Protein AF-A0A3L7AAB1-F1 (afdb_monomer)

Radius of gyration: 28.39 Å; Cα contacts (8 Å, |Δi|>4): 96; chains: 1; bounding box: 61×34×83 Å

Mean predicted aligned error: 14.28 Å

Sequence (166 aa):
MWPQAEPVAAHLRSTLISDGDAQTRPQLSQLNSRLGQSFPGERLFVERITEFAAPIAGLAGVVIGFAMVRMRRLELASARHSGVTPATQTLILLGEALVPALVSVLVTAATVMLVTGLPGTLDPAALRGLSARVCLTLVPALLLGVITGALTTREKHLFRYFKART

pLDDT: mean 76.44, std 16.18, range [44.94, 96.69]

Foldseek 3Di:
DPDDDPVVVVVVVVPDPPDDDPPDDDDPDDPDPPVPPDDPVVVVVVPDPLVCLLVVLLVVLLVQLLVVLVVCLVVVLVVVVVVDDLVNVLVVSLVVLVVVLVVVLVVLVVVLVVVLPDPPPPDSPVSVVSSVSSSVNNSVSNSNSNVVNSVVSDNVCVVVVVVVVD

Structure (mmCIF, N/CA/C/O backbone):
data_AF-A0A3L7AAB1-F1
#
_entry.id   AF-A0A3L7AAB1-F1
#
loop_
_atom_site.group_PDB
_atom_site.id
_atom_site.type_symbol
_atom_site.label_atom_id
_atom_site.label_alt_id
_atom_site.label_comp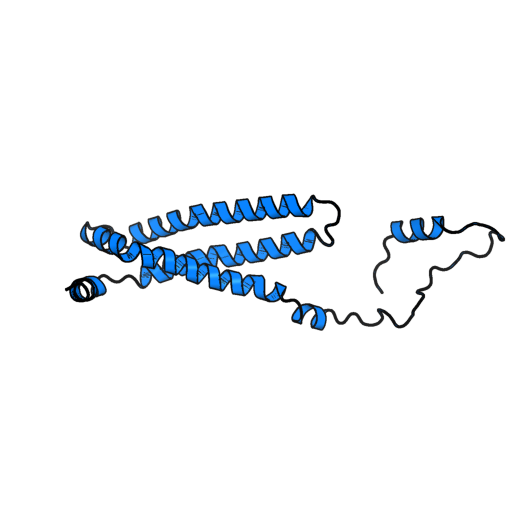_id
_atom_site.label_asym_id
_atom_site.label_entity_id
_atom_site.label_seq_id
_atom_site.pdbx_PDB_ins_code
_atom_site.Cartn_x
_atom_site.Cartn_y
_atom_site.Cartn_z
_atom_site.occupancy
_atom_site.B_iso_or_equiv
_atom_site.auth_seq_id
_atom_site.auth_comp_id
_atom_site.auth_asym_id
_atom_site.auth_atom_id
_atom_site.pdbx_PDB_model_num
ATOM 1 N N . MET A 1 1 ? 9.379 3.833 -36.525 1.00 46.25 1 MET A N 1
ATOM 2 C CA . MET A 1 1 ? 10.850 3.987 -36.580 1.00 46.25 1 MET A CA 1
ATOM 3 C C . MET A 1 1 ? 11.372 3.972 -35.151 1.00 46.25 1 MET A C 1
ATOM 5 O O . MET A 1 1 ? 10.966 4.824 -34.375 1.00 46.25 1 MET A O 1
ATOM 9 N N . TRP A 1 2 ? 12.167 2.970 -34.769 1.00 46.28 2 TRP A N 1
ATOM 10 C CA . TRP A 1 2 ? 12.797 2.934 -33.442 1.00 46.28 2 TRP A CA 1
ATOM 11 C C . TRP A 1 2 ? 13.954 3.946 -33.410 1.00 46.28 2 TRP A C 1
ATOM 13 O O . TRP A 1 2 ? 14.735 3.955 -34.367 1.00 46.28 2 TRP A O 1
ATOM 23 N N . PRO A 1 3 ? 14.082 4.805 -32.382 1.00 48.97 3 PRO A N 1
ATOM 24 C CA . PRO A 1 3 ? 15.152 5.794 -32.329 1.00 48.97 3 PRO A CA 1
ATOM 25 C C . PRO A 1 3 ? 16.504 5.084 -32.221 1.00 48.97 3 PRO A C 1
ATOM 27 O O . PRO A 1 3 ? 16.754 4.316 -31.293 1.00 48.97 3 PRO A O 1
ATOM 30 N N . GLN A 1 4 ? 17.370 5.310 -33.204 1.00 56.81 4 GLN A N 1
ATOM 31 C CA . GLN A 1 4 ? 18.748 4.838 -33.165 1.00 56.81 4 GLN A CA 1
ATOM 32 C C . GLN A 1 4 ? 19.545 5.828 -32.321 1.00 56.81 4 GLN A C 1
ATOM 34 O O . GLN A 1 4 ? 19.626 7.004 -32.665 1.00 56.81 4 GLN A O 1
ATOM 39 N N . ALA A 1 5 ? 20.112 5.370 -31.207 1.00 57.09 5 ALA A N 1
ATOM 40 C CA . ALA A 1 5 ? 21.035 6.194 -30.445 1.00 57.09 5 ALA A CA 1
ATOM 41 C C . ALA A 1 5 ? 22.321 6.391 -31.271 1.00 57.09 5 ALA A C 1
ATOM 43 O O . ALA A 1 5 ? 22.932 5.409 -31.696 1.00 57.09 5 ALA A O 1
ATOM 44 N N . GLU A 1 6 ? 22.743 7.647 -31.460 1.00 56.59 6 GLU A N 1
ATOM 45 C CA . GLU A 1 6 ? 24.011 8.065 -32.089 1.00 56.59 6 GLU A CA 1
ATOM 46 C C . GLU A 1 6 ? 25.214 7.126 -31.812 1.00 56.59 6 GLU A C 1
ATOM 48 O O . GLU A 1 6 ? 25.911 6.755 -32.764 1.00 56.59 6 GLU A O 1
ATOM 53 N N . PRO A 1 7 ? 25.460 6.673 -30.559 1.00 58.81 7 PRO A N 1
ATOM 54 C CA . PRO A 1 7 ? 26.601 5.804 -30.252 1.00 58.81 7 PRO A CA 1
ATOM 55 C C . PRO A 1 7 ? 26.534 4.414 -30.901 1.00 58.81 7 PRO A C 1
ATOM 57 O O . PRO A 1 7 ? 27.570 3.852 -31.254 1.00 58.81 7 PRO A O 1
ATOM 60 N N . VAL A 1 8 ? 25.339 3.860 -31.131 1.00 64.06 8 VAL A N 1
ATOM 61 C CA . VAL A 1 8 ? 25.182 2.534 -31.758 1.00 64.06 8 VAL A CA 1
ATOM 62 C C . VAL A 1 8 ? 25.594 2.588 -33.229 1.00 64.06 8 VAL A C 1
ATOM 64 O O . VAL A 1 8 ? 26.303 1.708 -33.715 1.00 64.06 8 VAL A O 1
ATOM 67 N N . ALA A 1 9 ? 25.230 3.665 -33.929 1.00 63.34 9 ALA A N 1
ATOM 68 C CA . ALA A 1 9 ? 25.633 3.880 -35.315 1.00 63.34 9 ALA A CA 1
ATOM 69 C C . ALA A 1 9 ? 27.152 4.084 -35.455 1.00 63.34 9 ALA A C 1
ATOM 71 O O . ALA A 1 9 ? 27.736 3.670 -36.455 1.00 63.34 9 ALA A O 1
ATOM 72 N N . ALA A 1 10 ? 27.803 4.697 -34.461 1.00 65.62 10 ALA A N 1
ATOM 73 C CA . ALA A 1 10 ? 29.255 4.856 -34.440 1.00 65.62 10 ALA A CA 1
ATOM 74 C C . ALA A 1 10 ? 29.982 3.508 -34.276 1.00 65.62 10 ALA A C 1
ATOM 76 O O . ALA A 1 10 ? 30.928 3.233 -35.014 1.00 65.62 10 ALA A O 1
ATOM 77 N N . HIS A 1 11 ? 29.504 2.632 -33.386 1.00 66.75 11 HIS A N 1
ATOM 78 C CA . HIS A 1 11 ? 30.084 1.297 -33.205 1.00 66.75 11 HIS A CA 1
ATOM 79 C C . HIS A 1 11 ? 29.898 0.399 -34.433 1.00 66.75 11 HIS A C 1
ATOM 81 O O . HIS A 1 11 ? 30.839 -0.278 -34.8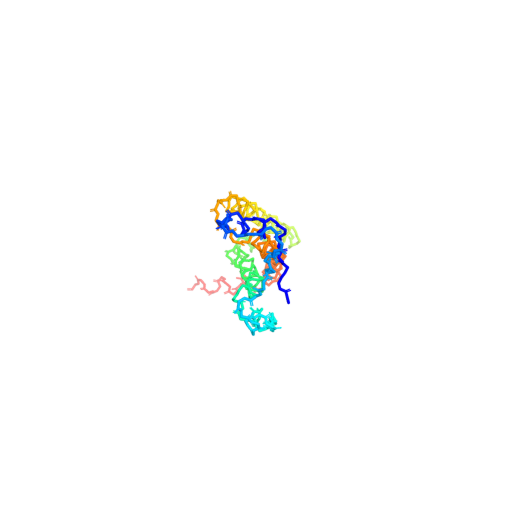42 1.00 66.75 11 HIS A O 1
ATOM 87 N N . LEU A 1 12 ? 28.738 0.461 -35.091 1.00 66.56 12 LEU A N 1
ATOM 88 C CA . LEU A 1 12 ? 28.489 -0.284 -36.331 1.00 66.56 12 LEU A CA 1
ATOM 89 C C . LEU A 1 12 ? 29.369 0.173 -37.506 1.00 66.56 12 LEU A C 1
ATOM 91 O O . LEU A 1 12 ? 29.654 -0.618 -38.400 1.00 66.56 12 LEU A O 1
ATOM 95 N N . ARG A 1 13 ? 29.835 1.428 -37.517 1.00 65.50 13 ARG A N 1
ATOM 96 C CA . ARG A 1 13 ? 30.800 1.895 -38.529 1.00 65.50 13 ARG A CA 1
ATOM 97 C C . ARG A 1 13 ? 32.221 1.416 -38.250 1.00 65.50 13 ARG A C 1
ATOM 99 O O . ARG A 1 13 ? 32.998 1.294 -39.186 1.00 65.50 13 ARG A O 1
ATOM 106 N N . SER A 1 14 ? 32.560 1.125 -36.995 1.00 68.06 14 SER A N 1
ATOM 107 C CA . SER A 1 14 ? 33.918 0.704 -36.620 1.00 68.06 14 SER A CA 1
ATOM 108 C C . SER A 1 14 ? 34.277 -0.713 -37.083 1.00 68.06 14 SER A C 1
ATOM 110 O O . SER A 1 14 ? 35.453 -1.045 -37.170 1.00 68.06 14 SER A O 1
ATOM 112 N N . THR A 1 15 ? 33.282 -1.534 -37.433 1.00 67.19 15 THR A N 1
ATOM 113 C CA . THR A 1 15 ? 33.489 -2.871 -38.012 1.00 67.19 15 THR A CA 1
ATOM 114 C C . THR A 1 15 ? 33.696 -2.850 -39.529 1.00 67.19 15 THR A C 1
ATOM 116 O O . THR A 1 15 ? 33.893 -3.906 -40.126 1.00 67.19 15 THR A O 1
ATOM 119 N N . LEU A 1 16 ? 33.624 -1.681 -40.178 1.00 67.19 16 LEU A N 1
ATOM 120 C CA . LEU A 1 16 ? 33.910 -1.552 -41.605 1.00 67.19 16 LEU A CA 1
ATOM 121 C C . LEU A 1 16 ? 35.425 -1.604 -41.819 1.00 67.19 16 LEU A C 1
ATOM 123 O O . LEU A 1 16 ? 36.151 -0.678 -41.462 1.00 67.19 16 LEU A O 1
ATOM 127 N N . ILE A 1 17 ? 35.897 -2.685 -42.434 1.00 56.66 17 ILE A N 1
ATOM 128 C CA . ILE A 1 17 ? 37.231 -2.740 -43.028 1.00 56.66 17 ILE A CA 1
ATOM 129 C C . ILE A 1 17 ? 37.174 -1.843 -44.269 1.00 56.66 17 ILE A C 1
ATOM 131 O O . ILE A 1 17 ? 36.469 -2.147 -45.229 1.00 56.66 17 ILE A O 1
ATOM 135 N N . SER A 1 18 ? 37.839 -0.691 -44.206 1.00 54.66 18 SER A N 1
ATOM 136 C CA . SER A 1 18 ? 37.888 0.276 -45.303 1.00 54.66 18 SER A CA 1
ATOM 137 C C . SER A 1 18 ? 38.828 -0.228 -46.394 1.00 54.66 18 SER A C 1
ATOM 139 O O . SER A 1 18 ? 40.006 0.116 -46.389 1.00 54.66 18 SER A O 1
ATOM 141 N N . ASP A 1 19 ? 38.305 -1.014 -47.329 1.00 51.44 19 ASP A N 1
ATOM 142 C CA . ASP A 1 19 ? 38.984 -1.327 -48.586 1.00 51.44 19 ASP A CA 1
ATOM 143 C C . ASP A 1 19 ? 38.083 -0.867 -49.745 1.00 51.44 19 ASP A C 1
ATOM 145 O O . ASP A 1 19 ? 37.183 -1.584 -50.181 1.00 51.44 19 ASP A O 1
ATOM 149 N N . GLY A 1 20 ? 38.231 0.400 -50.153 1.00 52.16 20 GLY A N 1
ATOM 150 C CA . GLY A 1 20 ? 37.490 0.983 -51.278 1.00 52.16 20 GLY A CA 1
ATOM 151 C C . GLY A 1 20 ? 37.043 2.438 -51.085 1.00 52.16 20 GLY A C 1
ATOM 152 O O . GLY A 1 20 ? 36.271 2.744 -50.185 1.00 52.16 20 GLY A O 1
ATOM 153 N N . ASP A 1 21 ? 37.557 3.295 -51.970 1.00 47.09 21 ASP A N 1
ATOM 154 C CA . ASP A 1 21 ? 37.241 4.695 -52.306 1.00 47.09 21 ASP A CA 1
ATOM 155 C C . ASP A 1 21 ? 36.300 5.515 -51.383 1.00 47.09 21 ASP A C 1
ATOM 157 O O . ASP A 1 21 ? 35.112 5.229 -51.209 1.00 47.09 21 ASP A O 1
ATOM 161 N N . ALA A 1 22 ? 36.819 6.639 -50.873 1.00 52.53 22 ALA A N 1
ATOM 162 C CA . ALA A 1 22 ? 36.210 7.513 -49.859 1.00 52.53 22 ALA A CA 1
ATOM 163 C C . ALA A 1 22 ? 34.910 8.241 -50.286 1.00 52.53 22 ALA A C 1
ATOM 165 O O . ALA A 1 22 ? 34.360 9.033 -49.515 1.00 52.53 22 ALA A O 1
ATOM 166 N N . GLN A 1 23 ? 34.395 7.979 -51.489 1.00 48.69 23 GLN A N 1
ATOM 167 C CA . GLN A 1 23 ? 33.260 8.698 -52.070 1.00 48.69 23 GLN A CA 1
ATOM 168 C C . GLN A 1 23 ? 31.887 8.053 -51.804 1.00 48.69 23 GLN A C 1
ATOM 170 O O . GLN A 1 23 ? 30.863 8.714 -51.986 1.00 48.69 23 GLN A O 1
ATOM 175 N N . THR A 1 24 ? 31.818 6.801 -51.338 1.00 47.59 24 THR A N 1
ATOM 176 C CA . THR A 1 24 ? 30.530 6.122 -51.095 1.00 47.59 24 THR A CA 1
ATOM 177 C C . THR A 1 24 ? 30.249 6.034 -49.601 1.00 47.59 24 THR A C 1
ATOM 179 O O . THR A 1 24 ? 30.615 5.069 -48.942 1.00 47.59 24 THR A O 1
ATOM 182 N N . ARG A 1 25 ? 29.584 7.051 -49.038 1.00 50.88 25 ARG A N 1
ATOM 183 C CA . ARG A 1 25 ? 29.106 7.022 -47.644 1.00 50.88 25 ARG A CA 1
ATOM 184 C C . ARG A 1 25 ? 28.069 5.891 -47.499 1.00 50.88 25 ARG A C 1
ATOM 186 O O . ARG A 1 25 ? 26.983 6.022 -48.069 1.00 50.88 25 ARG A O 1
ATOM 193 N N . PRO A 1 26 ? 28.342 4.802 -46.754 1.00 52.75 26 PRO A N 1
ATOM 194 C CA . PRO A 1 26 ? 27.385 3.713 -46.611 1.00 52.75 26 PRO A CA 1
ATOM 195 C C . PRO A 1 26 ? 26.174 4.209 -45.816 1.00 52.75 26 PRO A C 1
ATOM 197 O O . PRO A 1 26 ? 26.288 4.634 -44.662 1.00 52.75 26 PRO A O 1
ATOM 200 N N . GLN A 1 27 ? 25.003 4.202 -46.453 1.00 52.00 27 GLN A N 1
ATOM 201 C CA . GLN A 1 27 ? 23.753 4.529 -45.782 1.00 52.00 27 GLN A CA 1
ATOM 202 C C . GLN A 1 27 ? 23.364 3.360 -44.877 1.00 52.00 27 GLN A C 1
ATOM 204 O O . GLN A 1 27 ? 23.246 2.221 -45.329 1.00 52.00 27 GLN A O 1
ATOM 209 N N . LEU A 1 28 ? 23.164 3.645 -43.589 1.00 55.25 28 LEU A N 1
ATOM 210 C CA . LEU A 1 28 ? 22.623 2.682 -42.635 1.00 55.25 28 LEU A CA 1
ATOM 211 C C . LEU A 1 28 ? 21.141 2.464 -42.987 1.00 55.25 28 LEU A C 1
ATOM 213 O O . LEU A 1 28 ? 20.269 3.203 -42.537 1.00 55.25 28 LEU A O 1
ATOM 217 N N . SER A 1 29 ? 20.869 1.500 -43.864 1.00 58.81 29 SER A N 1
ATOM 218 C CA . SER A 1 29 ? 19.512 1.136 -44.267 1.00 58.81 29 SER A CA 1
ATOM 219 C C . SER A 1 29 ? 19.028 -0.060 -43.454 1.00 58.81 29 SER A C 1
ATOM 221 O O . SER A 1 29 ? 19.791 -0.978 -43.150 1.00 58.81 29 SER A O 1
ATOM 223 N N . GLN A 1 30 ? 17.752 -0.048 -43.072 1.00 58.75 30 GLN A N 1
ATOM 224 C CA . GLN A 1 30 ? 17.143 -1.147 -42.335 1.00 58.75 30 GLN A CA 1
ATOM 225 C C . GLN A 1 30 ? 17.132 -2.403 -43.218 1.00 58.75 30 GLN A C 1
ATOM 227 O O . GLN A 1 30 ? 16.527 -2.403 -44.287 1.00 58.75 30 GLN A O 1
ATOM 232 N N . LEU A 1 31 ? 17.760 -3.490 -42.753 1.00 61.78 31 LEU A N 1
ATOM 233 C CA . LEU A 1 31 ? 17.879 -4.744 -43.515 1.00 61.78 31 LEU A CA 1
ATOM 234 C C . LEU A 1 31 ? 16.517 -5.367 -43.871 1.00 61.78 31 LEU A C 1
ATOM 236 O O . LEU A 1 31 ? 16.405 -6.152 -44.807 1.00 61.78 31 LEU A O 1
ATOM 240 N N . ASN A 1 32 ? 15.475 -5.018 -43.115 1.00 57.44 32 ASN A N 1
ATOM 241 C CA . ASN A 1 32 ? 14.112 -5.453 -43.359 1.00 57.44 32 ASN A CA 1
ATOM 242 C C . ASN A 1 32 ? 13.154 -4.274 -43.176 1.00 57.44 32 ASN A C 1
ATOM 244 O O . ASN A 1 32 ? 12.873 -3.859 -42.054 1.00 57.44 32 ASN A O 1
ATOM 248 N N . SER A 1 33 ? 12.641 -3.750 -44.287 1.00 60.22 33 SER A N 1
ATOM 249 C CA . SER A 1 33 ? 11.729 -2.606 -44.302 1.00 60.22 33 SER A CA 1
ATOM 250 C C . SER A 1 33 ? 10.354 -2.909 -43.705 1.00 60.22 33 SER A C 1
ATOM 252 O O . SER A 1 33 ? 9.629 -1.966 -43.408 1.00 60.22 33 SER A O 1
ATOM 254 N N . ARG A 1 34 ? 9.978 -4.186 -43.513 1.00 58.41 34 ARG A N 1
ATOM 255 C CA . ARG A 1 34 ? 8.684 -4.605 -42.936 1.00 58.41 34 ARG A CA 1
ATOM 256 C C . ARG A 1 34 ? 8.748 -4.858 -41.428 1.00 58.41 34 ARG A C 1
ATOM 258 O O . ARG A 1 34 ? 7.757 -4.644 -40.730 1.00 58.41 34 ARG A O 1
ATOM 265 N N . LEU A 1 35 ? 9.892 -5.303 -40.909 1.00 52.62 35 LEU A N 1
ATOM 266 C CA . LEU A 1 35 ? 10.044 -5.652 -39.496 1.00 52.62 35 LEU A CA 1
ATOM 267 C C . LEU A 1 35 ? 10.126 -4.372 -38.642 1.00 52.62 35 LEU A C 1
ATOM 269 O O . LEU A 1 35 ? 11.123 -3.662 -38.679 1.00 52.62 35 LEU A O 1
ATOM 273 N N . GLY A 1 36 ? 9.067 -4.054 -37.889 1.00 56.59 36 GLY A N 1
ATOM 274 C CA . GLY A 1 36 ? 8.987 -2.840 -37.059 1.00 56.59 36 GLY A CA 1
ATOM 275 C C . GLY A 1 36 ? 8.219 -1.657 -37.672 1.00 56.59 36 GLY A C 1
ATOM 276 O O . GLY A 1 36 ? 8.276 -0.559 -37.115 1.00 56.59 36 GLY A O 1
ATOM 277 N N . GLN A 1 37 ? 7.486 -1.857 -38.782 1.00 60.62 37 GLN A N 1
ATOM 278 C CA . GLN A 1 37 ? 6.579 -0.831 -39.333 1.00 60.62 37 GLN A CA 1
ATOM 279 C C . GLN A 1 37 ? 5.396 -0.528 -38.405 1.00 60.62 37 GLN A C 1
ATOM 281 O O . GLN A 1 37 ? 5.008 0.627 -38.258 1.00 60.62 37 GLN A O 1
ATOM 286 N N . SER A 1 38 ? 4.860 -1.550 -37.738 1.00 59.28 38 SER A N 1
ATOM 287 C CA . SER A 1 38 ? 3.810 -1.418 -36.732 1.00 59.28 38 SER A CA 1
ATOM 288 C C . SER A 1 38 ? 4.309 -1.981 -35.406 1.00 59.28 38 SER A C 1
ATOM 290 O O . SER A 1 38 ? 4.616 -3.170 -35.321 1.00 59.28 38 SER A O 1
ATOM 292 N N . PHE A 1 39 ? 4.383 -1.143 -34.374 1.00 61.31 39 PHE A N 1
ATOM 293 C CA . PHE A 1 39 ? 4.547 -1.592 -32.994 1.00 61.31 39 PHE A CA 1
ATOM 294 C C . PHE A 1 39 ? 3.152 -1.648 -32.357 1.00 61.31 39 PHE A C 1
ATOM 296 O O . PHE A 1 39 ? 2.606 -0.592 -32.030 1.00 61.31 39 PHE A O 1
ATOM 303 N N . PRO A 1 40 ? 2.533 -2.833 -32.207 1.00 61.47 40 PRO A N 1
ATOM 304 C CA . PRO A 1 40 ? 1.254 -2.968 -31.521 1.00 61.47 40 PRO A CA 1
ATOM 305 C C . PRO A 1 40 ? 1.476 -2.873 -30.004 1.00 61.47 40 PRO A C 1
ATOM 307 O O . PRO A 1 40 ? 1.348 -3.854 -29.275 1.00 61.47 40 PRO A O 1
ATOM 310 N N . GLY A 1 41 ? 1.855 -1.683 -29.530 1.00 60.31 41 GLY A N 1
ATOM 311 C CA . GLY A 1 41 ? 2.180 -1.434 -28.125 1.00 60.31 41 GLY A CA 1
ATOM 312 C C . GLY A 1 41 ? 1.011 -1.710 -27.184 1.00 60.31 41 GLY A C 1
ATOM 313 O O . GLY A 1 41 ? 1.224 -2.229 -26.099 1.00 60.31 41 GLY A O 1
ATOM 314 N N . GLU A 1 42 ? -0.217 -1.441 -27.628 1.00 57.62 42 GLU A N 1
ATOM 315 C CA . GLU A 1 42 ? -1.445 -1.720 -26.876 1.00 57.62 42 GLU A CA 1
ATOM 316 C C . GLU A 1 42 ? -1.641 -3.223 -26.623 1.00 57.62 42 GLU A C 1
ATOM 318 O O . GLU A 1 42 ? -1.864 -3.633 -25.489 1.00 57.62 42 GLU A O 1
ATOM 323 N N . ARG A 1 43 ? -1.469 -4.069 -27.648 1.00 57.88 43 ARG A N 1
ATOM 324 C CA . ARG A 1 43 ? -1.616 -5.529 -27.499 1.00 57.88 43 ARG A CA 1
ATOM 325 C C . ARG A 1 43 ? -0.524 -6.121 -26.609 1.00 57.88 43 ARG A C 1
ATOM 327 O O . ARG A 1 43 ? -0.814 -6.925 -25.733 1.00 57.88 43 ARG A O 1
ATOM 334 N N . LEU A 1 44 ? 0.713 -5.652 -26.777 1.00 62.16 44 LEU A N 1
ATOM 335 C CA . LEU A 1 44 ? 1.847 -6.052 -25.937 1.00 62.16 44 LEU A CA 1
ATOM 336 C C . LEU A 1 44 ? 1.727 -5.552 -24.487 1.00 62.16 44 LEU A C 1
ATOM 338 O O . LEU A 1 44 ? 2.346 -6.125 -23.591 1.00 62.16 44 LEU A O 1
ATOM 342 N N . PHE A 1 45 ? 0.963 -4.482 -24.249 1.00 57.31 45 PHE A N 1
ATOM 343 C CA . PHE A 1 45 ? 0.678 -3.974 -22.910 1.00 57.31 45 PHE A CA 1
ATOM 344 C C . PHE A 1 45 ? -0.370 -4.838 -22.198 1.00 57.31 45 PHE A C 1
ATOM 346 O O . PHE A 1 45 ? -0.121 -5.240 -21.067 1.00 57.31 45 PHE A O 1
ATOM 353 N N . VAL A 1 46 ? -1.462 -5.204 -22.881 1.00 60.25 46 VAL A N 1
ATOM 354 C CA . VAL A 1 46 ? -2.532 -6.066 -22.330 1.00 60.25 46 VAL A CA 1
ATOM 355 C C . VAL A 1 46 ? -2.048 -7.500 -22.059 1.00 60.25 46 VAL A C 1
ATOM 357 O O . VAL A 1 46 ? -2.524 -8.167 -21.144 1.00 60.25 46 VAL A O 1
ATOM 360 N N . GLU A 1 47 ? -1.062 -7.992 -22.812 1.00 67.19 47 GLU A N 1
ATOM 361 C CA . GLU A 1 47 ? -0.477 -9.323 -22.588 1.00 67.19 47 GLU A CA 1
ATOM 362 C C . GLU A 1 47 ? 0.533 -9.369 -21.424 1.00 67.19 47 GLU A C 1
ATOM 364 O O . GLU A 1 47 ? 0.970 -10.449 -21.011 1.00 67.19 47 GLU A O 1
ATOM 369 N N . ARG A 1 48 ? 0.924 -8.222 -20.846 1.00 67.62 48 ARG A N 1
ATOM 370 C CA . ARG A 1 48 ? 1.876 -8.203 -19.730 1.00 67.62 48 ARG A CA 1
ATOM 371 C C . ARG A 1 48 ? 1.190 -8.579 -18.420 1.00 67.62 48 ARG A C 1
ATOM 373 O O . ARG A 1 48 ? 0.532 -7.763 -17.787 1.00 67.62 48 ARG A O 1
ATOM 380 N N . ILE A 1 49 ? 1.525 -9.762 -17.901 1.00 67.19 49 ILE A N 1
ATOM 381 C CA . ILE A 1 49 ? 1.144 -10.234 -16.551 1.00 67.19 49 ILE A CA 1
ATOM 382 C C . ILE A 1 49 ? 1.442 -9.188 -15.453 1.00 67.19 49 ILE A C 1
ATOM 384 O O . ILE A 1 49 ? 0.722 -9.098 -14.459 1.00 67.19 49 ILE A O 1
ATOM 388 N N . THR A 1 50 ? 2.469 -8.347 -15.634 1.00 74.44 50 THR A N 1
ATOM 389 C CA . THR A 1 50 ? 2.820 -7.269 -14.694 1.00 74.44 50 THR A CA 1
ATOM 390 C C . THR A 1 50 ? 1.752 -6.180 -14.548 1.00 74.44 50 THR A C 1
ATOM 392 O O . THR A 1 50 ? 1.813 -5.429 -13.577 1.00 74.44 50 THR A O 1
ATOM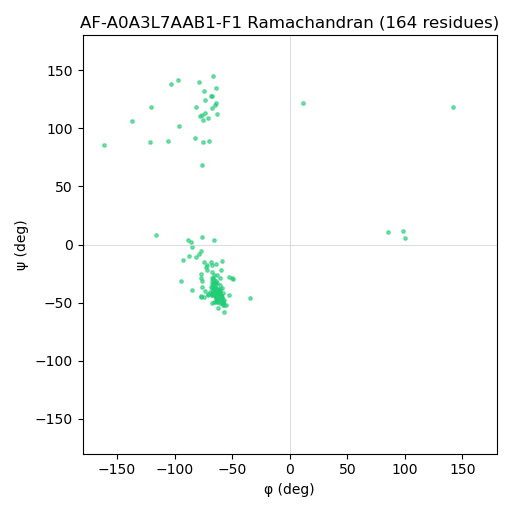 395 N N . GLU A 1 51 ? 0.785 -6.070 -15.465 1.00 77.38 51 GLU A N 1
ATOM 396 C CA . GLU A 1 51 ? -0.340 -5.131 -15.346 1.00 77.38 51 GLU A CA 1
ATOM 397 C C . GLU A 1 51 ? -1.177 -5.419 -14.091 1.00 77.38 51 GLU A C 1
ATOM 399 O O . GLU A 1 51 ? -1.529 -4.506 -13.341 1.00 77.38 51 GLU A O 1
ATOM 404 N N . PHE A 1 52 ? -1.390 -6.701 -13.781 1.00 81.94 52 PHE A N 1
ATOM 405 C CA . PHE A 1 52 ? -2.167 -7.120 -12.617 1.00 81.94 52 PHE A CA 1
ATOM 406 C C . PHE A 1 52 ? -1.408 -7.007 -11.291 1.00 81.94 52 PHE A C 1
ATOM 408 O O . PHE A 1 52 ? -2.002 -7.197 -10.231 1.00 81.94 52 PHE A O 1
ATOM 415 N N . ALA A 1 53 ? -0.119 -6.659 -11.303 1.00 83.75 53 ALA A N 1
ATOM 416 C CA . ALA A 1 53 ? 0.684 -6.597 -10.084 1.00 83.75 53 ALA A CA 1
ATOM 417 C C . ALA A 1 53 ? 0.121 -5.597 -9.059 1.00 83.75 53 ALA A C 1
ATOM 419 O O . ALA A 1 53 ? 0.013 -5.922 -7.880 1.00 83.75 53 ALA A O 1
ATOM 420 N N . ALA A 1 54 ? -0.281 -4.402 -9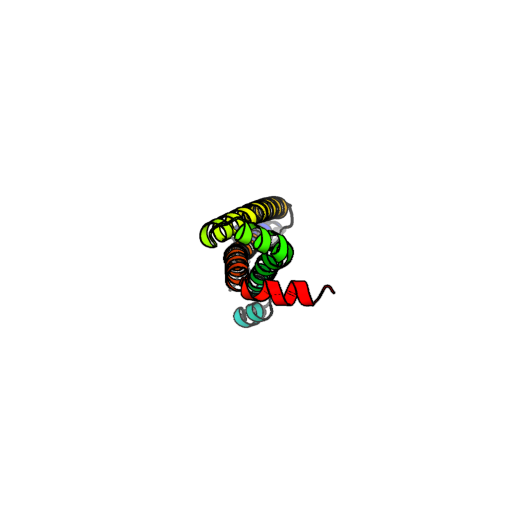.500 1.00 85.38 54 ALA A N 1
ATOM 421 C CA . ALA A 1 54 ? -0.834 -3.366 -8.627 1.00 85.38 54 ALA A CA 1
ATOM 422 C C . ALA A 1 54 ? -2.217 -3.731 -8.035 1.00 85.38 54 ALA A C 1
ATOM 424 O O . ALA A 1 54 ? -2.370 -3.660 -6.814 1.00 85.38 54 ALA A O 1
ATOM 425 N N . PRO A 1 55 ? -3.226 -4.173 -8.819 1.00 88.69 55 PRO A N 1
ATOM 426 C CA . PRO A 1 55 ? -4.510 -4.575 -8.242 1.00 88.69 55 PRO A CA 1
ATOM 427 C C . PRO A 1 55 ? -4.402 -5.827 -7.360 1.00 88.69 55 PRO A C 1
ATOM 429 O O . PRO A 1 55 ? -5.034 -5.870 -6.304 1.00 88.69 55 PRO A O 1
ATOM 432 N N . ILE A 1 56 ? -3.568 -6.811 -7.724 1.00 90.75 56 ILE A N 1
ATOM 433 C CA . ILE A 1 56 ? -3.319 -7.992 -6.880 1.00 90.75 56 ILE A CA 1
ATOM 434 C C . ILE A 1 56 ? -2.657 -7.573 -5.563 1.00 90.75 56 ILE A C 1
ATOM 436 O O . ILE A 1 56 ? -3.071 -8.037 -4.502 1.00 90.75 56 ILE A O 1
ATOM 440 N N . ALA A 1 57 ? -1.677 -6.667 -5.606 1.00 90.06 57 ALA A N 1
ATOM 441 C CA . ALA A 1 57 ? -1.052 -6.127 -4.403 1.00 90.06 57 ALA A CA 1
ATOM 442 C C . ALA A 1 57 ? -2.057 -5.370 -3.523 1.00 90.06 57 ALA A C 1
ATOM 444 O O . ALA A 1 57 ? -2.050 -5.535 -2.305 1.00 90.06 57 ALA A O 1
ATOM 445 N N . GLY A 1 58 ? -2.960 -4.593 -4.125 1.00 91.25 58 GLY A N 1
ATOM 446 C CA . GLY A 1 58 ? -4.066 -3.962 -3.407 1.00 91.25 58 GLY A CA 1
ATOM 447 C C . GLY A 1 58 ? -4.949 -4.994 -2.699 1.00 91.25 58 GLY A C 1
ATOM 448 O O . GLY A 1 58 ? -5.157 -4.908 -1.490 1.00 91.25 58 GLY A O 1
ATOM 449 N N . LEU A 1 59 ? -5.413 -6.021 -3.414 1.00 94.62 59 LEU A N 1
ATOM 450 C CA . LEU A 1 59 ? -6.238 -7.079 -2.825 1.00 94.62 59 LEU A CA 1
ATOM 451 C C . LEU A 1 59 ? -5.510 -7.803 -1.681 1.00 94.62 59 LEU A C 1
ATOM 453 O O . LEU A 1 59 ? -6.080 -7.991 -0.606 1.00 94.62 59 LEU A O 1
ATOM 457 N N . ALA A 1 60 ? -4.241 -8.159 -1.888 1.00 93.19 60 ALA A N 1
ATOM 458 C CA . ALA A 1 60 ? -3.407 -8.783 -0.868 1.00 93.19 60 ALA A CA 1
ATOM 459 C C . ALA A 1 60 ? -3.256 -7.883 0.367 1.00 93.19 60 ALA A C 1
ATOM 461 O O . ALA A 1 60 ? -3.414 -8.363 1.488 1.00 93.19 60 ALA A O 1
ATOM 462 N N . GLY A 1 61 ? -3.032 -6.579 0.174 1.00 92.50 61 GLY A N 1
ATOM 463 C CA . GLY A 1 61 ? -2.972 -5.593 1.253 1.00 92.50 61 GLY A CA 1
ATOM 464 C C . GLY A 1 61 ? -4.236 -5.608 2.112 1.00 92.50 61 GLY A C 1
ATOM 465 O O . GLY A 1 61 ? -4.143 -5.792 3.326 1.00 92.50 61 GLY A O 1
ATOM 466 N N . VAL A 1 62 ? -5.421 -5.516 1.495 1.00 93.81 62 VAL A N 1
ATOM 467 C CA . VAL A 1 62 ? -6.703 -5.572 2.227 1.00 93.81 62 VAL A CA 1
ATOM 468 C C . VAL A 1 62 ? -6.823 -6.861 3.038 1.00 93.81 62 VAL A C 1
ATOM 470 O O . VAL A 1 62 ? -7.166 -6.815 4.222 1.00 93.81 62 VAL A O 1
ATOM 473 N N . VAL A 1 63 ? -6.528 -8.008 2.422 1.00 94.94 63 VAL A N 1
ATOM 474 C CA . VAL A 1 63 ? -6.641 -9.322 3.071 1.00 94.94 63 VAL A CA 1
ATOM 475 C C . VAL A 1 63 ? -5.691 -9.435 4.261 1.00 94.94 63 VAL A C 1
ATOM 477 O O . VAL A 1 63 ? -6.121 -9.851 5.337 1.00 94.94 63 VAL A O 1
ATOM 480 N N . ILE A 1 64 ? -4.430 -9.027 4.101 1.00 93.88 64 ILE A N 1
ATOM 481 C CA . ILE A 1 64 ? -3.426 -9.057 5.171 1.00 93.88 64 ILE A CA 1
ATOM 482 C C . ILE A 1 64 ? -3.858 -8.147 6.322 1.00 93.88 64 ILE A C 1
ATOM 484 O O . ILE A 1 64 ? -3.893 -8.587 7.472 1.00 93.88 64 ILE A O 1
ATOM 488 N N . GLY A 1 65 ? -4.252 -6.906 6.024 1.00 91.50 65 GLY A N 1
ATOM 489 C CA . GLY A 1 65 ? -4.663 -5.935 7.039 1.00 91.50 65 GLY A CA 1
ATOM 490 C C . GLY A 1 65 ? -5.890 -6.408 7.816 1.00 91.50 65 GLY A C 1
ATOM 491 O O . GLY A 1 65 ? -5.927 -6.341 9.045 1.00 91.50 65 GLY A O 1
ATOM 492 N N . PHE A 1 66 ? -6.869 -6.976 7.113 1.00 90.81 66 PHE A N 1
ATOM 493 C CA . PHE A 1 66 ? -8.041 -7.576 7.740 1.00 90.81 66 PHE A CA 1
ATOM 494 C C . PHE A 1 66 ? -7.662 -8.776 8.619 1.00 90.81 66 PHE A C 1
ATOM 496 O O . PHE A 1 66 ? -8.108 -8.872 9.766 1.00 90.81 66 PHE A O 1
ATOM 503 N N . ALA A 1 67 ? -6.813 -9.678 8.120 1.00 90.88 67 ALA A N 1
ATOM 504 C CA . ALA A 1 67 ? -6.369 -10.860 8.853 1.00 90.88 67 ALA A CA 1
ATOM 505 C C . ALA A 1 67 ? -5.629 -10.496 10.149 1.00 90.88 67 ALA A C 1
ATOM 507 O O . ALA A 1 67 ? -5.942 -11.075 11.193 1.00 90.88 67 ALA A O 1
ATOM 508 N N . MET A 1 68 ? -4.738 -9.496 10.119 1.00 89.12 68 MET A N 1
ATOM 509 C CA . MET A 1 68 ? -4.027 -9.005 11.310 1.00 89.12 68 MET A CA 1
ATOM 510 C C . MET A 1 68 ? -4.995 -8.643 12.444 1.00 89.12 68 MET A C 1
ATOM 512 O O . MET A 1 68 ? -4.795 -9.050 13.590 1.00 89.12 68 MET A O 1
ATOM 516 N N . VAL A 1 69 ? -6.096 -7.957 12.125 1.00 88.62 69 VAL A N 1
ATOM 517 C CA . VAL A 1 69 ? -7.119 -7.593 13.118 1.00 88.62 69 VAL A CA 1
ATOM 518 C C . VAL A 1 69 ? -7.919 -8.814 13.578 1.00 88.62 69 VAL A C 1
ATOM 520 O O . VAL A 1 69 ? -8.179 -8.991 14.770 1.00 88.62 69 VAL A O 1
ATOM 523 N N . ARG A 1 70 ? -8.304 -9.704 12.654 1.00 85.44 70 ARG A N 1
ATOM 524 C CA . ARG A 1 70 ? -9.124 -10.888 12.976 1.00 85.44 70 ARG A CA 1
ATOM 525 C C . ARG A 1 70 ? -8.389 -11.905 13.844 1.00 85.44 70 ARG A C 1
ATOM 527 O O . ARG A 1 70 ? -9.035 -12.578 14.658 1.00 85.44 70 ARG A O 1
ATOM 534 N N . MET A 1 71 ? -7.071 -12.008 13.705 1.00 85.38 71 MET A N 1
ATOM 535 C CA . MET A 1 71 ? -6.234 -12.847 14.565 1.00 85.38 71 MET A CA 1
ATOM 536 C C . MET A 1 71 ? -6.194 -12.313 16.003 1.00 85.38 71 MET A C 1
ATOM 538 O O . MET A 1 71 ? -6.304 -13.102 16.937 1.00 85.38 71 MET A O 1
ATOM 542 N N . ARG A 1 72 ? -6.179 -10.987 16.184 1.00 83.56 72 ARG A N 1
ATOM 543 C CA . ARG A 1 72 ? -6.118 -10.312 17.496 1.00 83.56 72 ARG A CA 1
ATOM 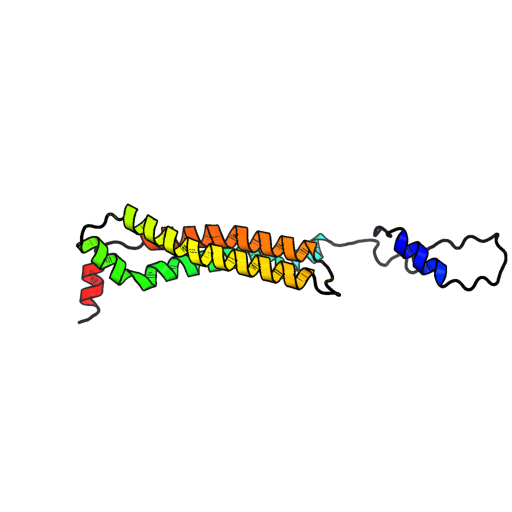544 C C . ARG A 1 72 ? -7.482 -10.057 18.141 1.00 83.56 72 ARG A C 1
ATOM 546 O O . ARG A 1 72 ? -7.576 -9.470 19.212 1.00 83.56 72 ARG A O 1
ATOM 553 N N . ARG A 1 73 ? -8.577 -10.527 17.535 1.00 78.75 73 ARG A N 1
ATOM 554 C CA . ARG A 1 73 ? -9.958 -10.238 17.980 1.00 78.75 73 ARG A CA 1
ATOM 555 C C . ARG A 1 73 ? -10.252 -10.545 19.459 1.00 78.75 73 ARG A C 1
ATOM 557 O O . ARG A 1 73 ? -11.147 -9.927 20.022 1.00 78.75 73 ARG A O 1
ATOM 564 N N . LEU A 1 74 ? -9.549 -11.506 20.067 1.00 75.12 74 LEU A N 1
ATOM 565 C CA . LEU A 1 74 ? -9.717 -11.866 21.481 1.00 75.12 74 LEU A CA 1
ATOM 566 C C . LEU A 1 74 ? -9.092 -10.821 22.412 1.00 75.12 74 LEU A C 1
ATOM 568 O O . LEU A 1 74 ? -9.746 -10.384 23.354 1.00 75.12 74 LEU A O 1
ATOM 572 N N . GLU A 1 75 ? -7.878 -10.371 22.098 1.00 81.12 75 GLU A N 1
ATOM 573 C CA . GLU A 1 75 ? -7.203 -9.257 22.782 1.00 81.12 75 GLU A CA 1
ATOM 574 C C . GLU A 1 75 ? -8.006 -7.963 22.616 1.00 81.12 75 GLU A C 1
ATOM 576 O O . GLU A 1 75 ? -8.177 -7.176 23.544 1.00 81.12 75 GLU A O 1
ATOM 581 N N . LEU A 1 76 ? -8.585 -7.772 21.427 1.00 76.94 76 LEU A N 1
ATOM 582 C CA . LEU A 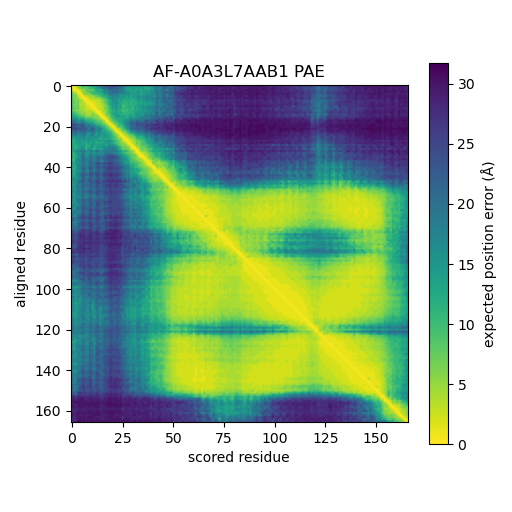1 76 ? -9.422 -6.616 21.150 1.00 76.94 76 LEU A CA 1
ATOM 583 C C . LEU A 1 76 ? -10.723 -6.624 21.971 1.00 76.94 76 LEU A C 1
ATOM 585 O O . LEU A 1 76 ? -11.216 -5.561 22.349 1.00 76.94 76 LEU A O 1
ATOM 589 N N . ALA A 1 77 ? -11.279 -7.803 22.254 1.00 72.94 77 ALA A N 1
ATOM 590 C CA . ALA A 1 77 ? -12.470 -7.956 23.081 1.00 72.94 77 ALA A CA 1
ATOM 591 C C . ALA A 1 77 ? -12.177 -7.722 24.572 1.00 72.94 77 ALA A C 1
ATOM 593 O O . ALA A 1 77 ? -12.978 -7.073 25.246 1.00 72.94 77 ALA A O 1
ATOM 594 N N . SER A 1 78 ? -11.034 -8.196 25.082 1.00 75.31 78 SER A N 1
ATOM 595 C CA . SER A 1 78 ? -10.639 -7.958 26.477 1.00 75.31 78 SER A CA 1
ATOM 596 C C . SER A 1 78 ? -10.326 -6.484 26.738 1.00 75.31 78 SER A C 1
ATOM 598 O O . SER A 1 78 ? -10.818 -5.930 27.717 1.00 75.31 78 SER A O 1
ATOM 600 N N . ALA A 1 79 ? -9.614 -5.811 25.828 1.00 75.88 79 ALA A N 1
ATOM 601 C CA . ALA A 1 79 ? -9.301 -4.386 25.954 1.00 75.88 79 ALA A CA 1
ATOM 602 C C . ALA A 1 79 ? -10.562 -3.507 26.048 1.00 75.88 79 ALA A C 1
ATOM 604 O O . ALA A 1 79 ? -10.606 -2.552 26.824 1.00 75.88 79 ALA A O 1
ATOM 605 N N . ARG A 1 80 ? -11.622 -3.855 25.306 1.00 74.31 80 ARG A N 1
ATOM 606 C CA . ARG A 1 80 ? -12.913 -3.149 25.380 1.00 74.31 80 ARG A CA 1
ATOM 607 C C . ARG A 1 80 ? -13.619 -3.374 26.709 1.00 74.31 80 ARG A C 1
ATOM 609 O O . ARG A 1 80 ? -14.210 -2.442 27.242 1.00 74.31 80 ARG A O 1
ATOM 616 N N . HIS A 1 81 ? -13.511 -4.575 27.278 1.00 76.12 81 HIS A N 1
ATOM 617 C CA . HIS A 1 81 ? -14.025 -4.845 28.620 1.00 76.12 81 HIS A CA 1
ATOM 618 C C . HIS A 1 81 ? -13.288 -4.027 29.694 1.00 76.12 81 HIS A C 1
ATOM 620 O O . HIS A 1 81 ? -13.909 -3.566 30.645 1.00 76.12 81 HIS A O 1
ATOM 626 N N . SER A 1 82 ? -11.993 -3.766 29.498 1.00 78.81 82 SER A N 1
ATOM 627 C CA . SER A 1 82 ? -11.192 -2.863 30.337 1.00 78.81 82 SER A CA 1
ATOM 628 C C . SER A 1 82 ? -11.455 -1.366 30.088 1.00 78.81 82 SER A C 1
ATOM 630 O O . SER A 1 82 ? -10.751 -0.531 30.647 1.00 78.81 82 SER A O 1
ATOM 632 N N . GLY A 1 83 ? -12.447 -1.007 29.262 1.00 77.56 83 GLY A N 1
ATOM 633 C CA . GLY A 1 83 ? -12.860 0.382 29.029 1.00 77.56 83 GLY A CA 1
ATOM 634 C C . GLY A 1 83 ? -12.072 1.132 27.950 1.00 77.56 83 GLY A C 1
ATOM 635 O O . GLY A 1 83 ? -12.226 2.347 27.821 1.00 77.56 83 GLY A O 1
ATOM 636 N N . VAL A 1 84 ? -11.241 0.452 27.151 1.00 80.88 84 VAL A N 1
ATOM 637 C CA . VAL A 1 84 ? -10.514 1.099 26.048 1.00 80.88 84 VAL A CA 1
ATOM 638 C C . VAL A 1 84 ? -11.494 1.537 24.962 1.00 80.88 84 VAL A C 1
ATOM 640 O O . VAL A 1 84 ? -12.291 0.741 24.458 1.00 80.88 84 VAL A O 1
ATOM 643 N N . THR A 1 85 ? -11.417 2.809 24.562 1.00 82.44 85 THR A N 1
ATOM 644 C CA . THR A 1 85 ? -12.286 3.329 23.503 1.00 82.44 85 THR A CA 1
ATOM 645 C C . THR A 1 85 ? -11.953 2.677 22.151 1.00 82.44 85 THR A C 1
ATOM 647 O O . THR A 1 85 ? -10.778 2.442 21.840 1.00 82.44 85 THR A O 1
ATOM 650 N N . PRO A 1 86 ? -12.955 2.427 21.288 1.00 79.88 86 PRO A N 1
ATOM 651 C CA . PRO A 1 86 ? -12.720 1.847 19.967 1.00 79.88 86 PRO A CA 1
ATOM 652 C C . PRO A 1 86 ? -11.813 2.720 19.089 1.00 79.88 86 PRO A C 1
ATOM 654 O O . PRO A 1 86 ? -11.071 2.190 18.265 1.00 79.88 86 PRO A O 1
ATOM 657 N N . ALA A 1 87 ? -11.827 4.042 19.290 1.00 81.31 87 ALA A N 1
ATOM 658 C CA . ALA A 1 87 ? -10.956 4.972 18.579 1.00 81.31 87 ALA A CA 1
ATOM 659 C C . ALA A 1 87 ? -9.477 4.757 18.947 1.00 81.31 87 ALA A C 1
ATOM 661 O O . ALA A 1 87 ? -8.644 4.570 18.059 1.00 81.31 87 ALA A O 1
ATOM 662 N N . THR A 1 88 ? -9.152 4.682 20.243 1.00 86.44 88 THR A N 1
ATOM 663 C CA . THR A 1 88 ? -7.783 4.396 20.711 1.00 86.44 88 THR A CA 1
ATOM 664 C C . THR A 1 88 ? -7.283 3.057 20.172 1.00 86.44 88 THR A C 1
ATOM 666 O O . THR A 1 88 ? -6.158 2.949 19.692 1.00 86.44 88 THR A O 1
ATOM 669 N N . GLN A 1 89 ? -8.149 2.047 20.175 1.00 86.00 89 GLN A N 1
ATOM 670 C CA . GLN A 1 89 ? -7.842 0.715 19.669 1.00 86.00 89 GLN A CA 1
ATOM 671 C C . GLN A 1 89 ? -7.549 0.705 18.161 1.00 86.00 89 GLN A C 1
ATOM 673 O O . GLN A 1 89 ? -6.593 0.067 17.722 1.00 86.00 89 GLN A O 1
ATOM 678 N N . THR A 1 90 ? -8.331 1.440 17.364 1.00 86.94 90 THR A N 1
ATOM 679 C CA . THR A 1 90 ? -8.064 1.584 15.924 1.00 86.94 90 THR A CA 1
ATOM 680 C C . THR A 1 90 ? -6.746 2.303 15.654 1.00 86.94 90 THR A C 1
ATOM 682 O O . THR A 1 90 ? -6.015 1.895 14.757 1.00 86.94 90 THR A O 1
ATOM 685 N N . LEU A 1 91 ? -6.405 3.319 16.453 1.00 89.06 91 LEU A N 1
ATOM 686 C CA . LEU A 1 91 ? -5.154 4.058 16.307 1.00 89.06 91 LEU A CA 1
ATOM 687 C C . LEU A 1 91 ? -3.938 3.170 16.597 1.00 89.06 91 LEU A C 1
ATOM 689 O O . LEU A 1 91 ? -2.968 3.201 15.843 1.00 89.06 91 LEU A O 1
ATOM 693 N N . ILE A 1 92 ? -4.015 2.340 17.643 1.00 90.94 92 ILE A N 1
ATOM 694 C CA . ILE A 1 92 ? -2.970 1.360 17.966 1.00 90.94 92 ILE A CA 1
ATOM 695 C C . ILE A 1 92 ? -2.794 0.377 16.805 1.00 90.94 92 ILE A C 1
ATOM 697 O O . ILE A 1 92 ? -1.680 0.216 16.318 1.00 90.94 92 ILE A O 1
ATOM 701 N N . LEU A 1 93 ? -3.884 -0.214 16.303 1.00 91.12 93 LEU A N 1
ATOM 702 C CA . LEU A 1 93 ? -3.833 -1.159 15.181 1.00 91.12 93 LEU A CA 1
ATOM 703 C C . LEU A 1 93 ? -3.255 -0.533 13.904 1.00 91.12 93 LEU A C 1
ATOM 705 O O . LEU A 1 93 ? -2.505 -1.188 13.182 1.00 91.12 93 LEU A O 1
ATOM 709 N N . LEU A 1 94 ? -3.584 0.730 13.620 1.00 92.00 94 LEU A N 1
ATOM 710 C CA . LEU A 1 94 ? -2.998 1.463 12.498 1.00 92.00 94 LEU A CA 1
ATOM 711 C C . LEU A 1 94 ? -1.494 1.661 12.690 1.00 92.00 94 LEU A C 1
ATOM 713 O O . LEU A 1 94 ? -0.737 1.423 11.753 1.00 92.00 94 LEU A O 1
ATOM 717 N N . GLY A 1 95 ? -1.056 2.041 13.894 1.00 92.00 95 GLY A N 1
ATOM 718 C CA . GLY A 1 95 ? 0.365 2.164 14.226 1.00 92.00 95 GLY A CA 1
ATOM 719 C C . GLY A 1 95 ? 1.115 0.839 14.074 1.00 92.00 95 GLY A C 1
ATOM 720 O O . GLY A 1 95 ? 2.158 0.786 13.424 1.00 92.00 95 GLY A O 1
ATOM 721 N N . GLU A 1 96 ? 0.547 -0.250 14.590 1.00 93.31 96 GLU A N 1
ATOM 722 C CA . GLU A 1 96 ? 1.105 -1.599 14.463 1.00 93.31 96 GLU A CA 1
ATOM 723 C C . GLU A 1 96 ? 1.180 -2.081 13.015 1.00 93.31 96 GLU A C 1
ATOM 725 O O . GLU A 1 96 ? 2.102 -2.816 12.680 1.00 93.31 96 GLU A O 1
ATOM 730 N N . ALA A 1 97 ? 0.235 -1.687 12.158 1.00 92.62 97 ALA A N 1
ATOM 731 C CA . ALA A 1 97 ? 0.264 -2.008 10.734 1.00 92.62 97 ALA A CA 1
ATOM 732 C C . ALA A 1 97 ? 1.250 -1.126 9.952 1.00 92.62 97 ALA A C 1
ATOM 734 O O . ALA A 1 97 ? 1.822 -1.573 8.956 1.00 92.62 97 ALA A O 1
ATOM 735 N N . LEU A 1 98 ? 1.486 0.108 10.409 1.00 93.31 98 LEU A N 1
ATOM 736 C CA . LEU A 1 98 ? 2.396 1.048 9.759 1.00 93.31 98 LEU A CA 1
ATOM 737 C C . LEU A 1 98 ? 3.855 0.585 9.849 1.00 93.31 98 LEU A C 1
ATOM 739 O O . LEU A 1 98 ? 4.589 0.687 8.871 1.00 93.31 98 LEU A O 1
ATOM 743 N N . VAL A 1 99 ? 4.272 0.048 10.998 1.00 94.06 99 VAL A N 1
ATOM 744 C CA . VAL A 1 99 ? 5.650 -0.423 11.221 1.00 94.06 99 VAL A CA 1
ATOM 745 C C . VAL A 1 99 ? 6.082 -1.488 10.195 1.00 94.06 99 VAL A C 1
ATOM 747 O O . VAL A 1 99 ? 7.047 -1.243 9.468 1.00 94.06 99 VAL A O 1
ATOM 750 N N . PRO A 1 100 ? 5.395 -2.640 10.048 1.00 92.56 100 PRO A N 1
ATOM 751 C CA . PRO A 1 100 ? 5.760 -3.645 9.055 1.00 92.56 100 PRO A CA 1
ATOM 752 C C . PRO A 1 100 ? 5.540 -3.151 7.621 1.00 92.56 100 PRO A C 1
ATOM 754 O O . PRO A 1 100 ? 6.280 -3.567 6.729 1.00 92.56 100 PRO A O 1
ATOM 757 N N . ALA A 1 101 ? 4.583 -2.245 7.379 1.00 93.19 101 ALA A N 1
ATOM 758 C CA . ALA A 1 101 ? 4.409 -1.628 6.065 1.00 93.19 101 ALA A CA 1
ATOM 759 C C . ALA A 1 101 ? 5.640 -0.801 5.662 1.00 93.19 101 ALA A C 1
ATOM 761 O O . ALA A 1 101 ? 6.170 -0.990 4.568 1.00 93.19 101 ALA A O 1
ATOM 762 N N . LEU A 1 102 ? 6.142 0.057 6.555 1.00 94.62 102 LEU A N 1
ATOM 763 C CA . LEU A 1 102 ? 7.350 0.853 6.326 1.00 94.62 102 LEU A CA 1
ATOM 764 C C . LEU A 1 102 ? 8.575 -0.038 6.114 1.00 94.62 102 LEU A C 1
ATOM 766 O O . LEU A 1 102 ? 9.325 0.175 5.162 1.00 94.62 102 LEU A O 1
ATOM 770 N N . VAL A 1 103 ? 8.746 -1.070 6.945 1.00 96.00 103 VAL A N 1
ATOM 771 C CA . VAL A 1 103 ? 9.835 -2.046 6.781 1.00 96.00 103 VAL A CA 1
ATOM 772 C C . VAL A 1 103 ? 9.750 -2.724 5.414 1.00 96.00 103 VAL A C 1
ATOM 774 O O . VAL A 1 103 ? 10.750 -2.793 4.705 1.00 96.00 103 VAL A O 1
ATOM 777 N N . SER A 1 104 ? 8.561 -3.160 4.995 1.00 92.75 104 SER A N 1
ATOM 778 C CA . SER A 1 104 ? 8.364 -3.812 3.693 1.00 92.75 104 SER A CA 1
ATOM 779 C C . SER A 1 104 ? 8.694 -2.880 2.524 1.00 92.75 104 SER A C 1
ATOM 781 O O . SER A 1 104 ? 9.326 -3.308 1.555 1.00 92.75 104 SER A O 1
ATOM 783 N N . VAL A 1 105 ? 8.321 -1.598 2.616 1.00 95.00 105 VAL A N 1
ATOM 784 C CA . VAL A 1 105 ? 8.663 -0.580 1.609 1.00 95.00 105 VAL A CA 1
ATOM 785 C C . VAL A 1 105 ? 10.174 -0.358 1.545 1.00 95.00 105 VAL A C 1
ATOM 787 O O . VAL A 1 105 ? 10.729 -0.335 0.449 1.00 95.00 105 VAL A O 1
ATOM 790 N N . LEU A 1 106 ? 10.849 -0.244 2.693 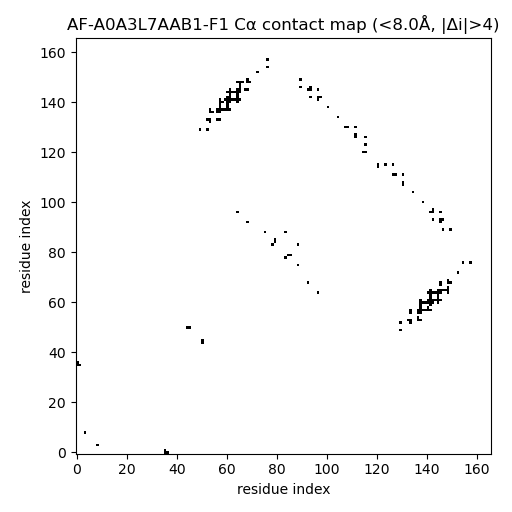1.00 96.44 106 LEU A N 1
ATOM 791 C CA . LEU A 1 106 ? 12.302 -0.065 2.755 1.00 96.44 106 LEU A CA 1
ATOM 792 C C . LEU A 1 106 ? 13.053 -1.270 2.188 1.00 96.44 106 LEU A C 1
ATOM 794 O O . LEU A 1 106 ? 13.960 -1.094 1.377 1.00 96.44 106 LEU A O 1
ATOM 798 N N . VAL A 1 107 ? 12.648 -2.486 2.563 1.00 96.69 107 VAL A N 1
ATOM 799 C CA . VAL A 1 107 ? 13.225 -3.727 2.026 1.00 96.69 107 VAL A CA 1
ATOM 800 C C . VAL A 1 107 ? 13.036 -3.776 0.514 1.00 96.69 107 VAL A C 1
ATOM 802 O O . VAL A 1 107 ? 14.006 -3.970 -0.211 1.00 96.69 107 VAL A O 1
ATOM 805 N N . THR A 1 108 ? 11.824 -3.506 0.023 1.00 94.12 108 THR A N 1
ATOM 806 C CA . THR A 1 108 ? 11.539 -3.485 -1.420 1.00 94.12 108 THR A CA 1
ATOM 807 C C . THR A 1 108 ? 12.399 -2.448 -2.142 1.00 94.12 108 THR A C 1
ATOM 809 O O . THR A 1 108 ? 12.992 -2.755 -3.175 1.00 94.12 108 THR A O 1
ATOM 812 N N . ALA A 1 109 ? 12.518 -1.235 -1.595 1.00 93.75 109 ALA A N 1
ATOM 813 C CA . ALA A 1 109 ? 13.345 -0.180 -2.172 1.00 93.75 109 ALA A CA 1
ATOM 814 C C . ALA A 1 109 ? 14.827 -0.585 -2.232 1.00 93.75 109 ALA A C 1
ATOM 816 O O . ALA A 1 109 ? 15.458 -0.433 -3.279 1.00 93.75 109 ALA A O 1
ATOM 817 N N . ALA A 1 110 ? 15.362 -1.157 -1.150 1.00 95.62 110 ALA A N 1
ATOM 818 C CA . ALA A 1 110 ? 16.739 -1.638 -1.091 1.00 95.62 110 ALA A CA 1
ATOM 819 C C . ALA A 1 110 ? 16.992 -2.771 -2.098 1.00 95.62 110 ALA A C 1
ATOM 821 O O . ALA A 1 110 ? 17.982 -2.738 -2.828 1.00 95.62 110 ALA A O 1
ATOM 822 N N . THR A 1 111 ? 16.076 -3.739 -2.198 1.00 94.31 111 THR A N 1
ATOM 823 C CA . THR A 1 111 ? 16.169 -4.836 -3.171 1.00 94.31 111 THR A CA 1
ATOM 824 C C . THR A 1 111 ? 16.146 -4.313 -4.603 1.00 94.31 111 THR A C 1
ATOM 826 O O . THR A 1 111 ? 16.966 -4.730 -5.416 1.00 94.31 111 THR A O 1
ATOM 829 N N . VAL A 1 112 ? 15.256 -3.370 -4.921 1.00 93.94 112 VAL A N 1
ATOM 830 C CA . VAL A 1 112 ? 15.187 -2.776 -6.262 1.00 93.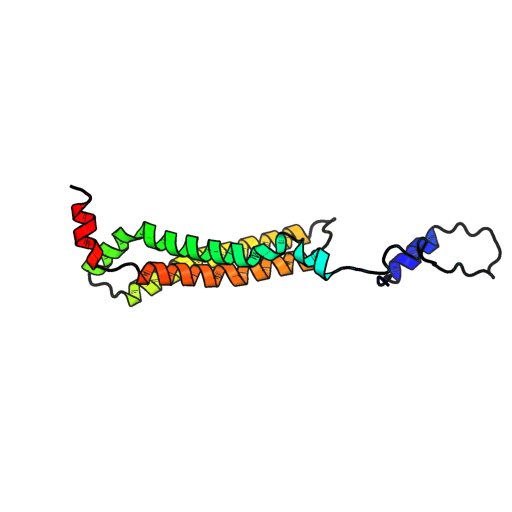94 112 VAL A CA 1
ATOM 831 C C . VAL A 1 112 ? 16.471 -2.018 -6.584 1.00 93.94 112 VAL A C 1
ATOM 833 O O . VAL A 1 112 ? 17.021 -2.213 -7.665 1.00 93.94 112 VAL A O 1
ATOM 836 N N . MET A 1 113 ? 16.993 -1.210 -5.655 1.00 92.69 113 MET A N 1
ATOM 837 C CA . MET A 1 113 ? 18.273 -0.518 -5.844 1.00 92.69 113 MET A CA 1
ATOM 838 C C . MET A 1 113 ? 19.411 -1.502 -6.118 1.00 92.69 113 MET A C 1
ATOM 840 O O . MET A 1 113 ? 20.124 -1.334 -7.106 1.00 92.69 113 MET A O 1
ATOM 844 N N . LEU A 1 114 ? 19.527 -2.558 -5.308 1.00 94.00 114 LEU A N 1
ATOM 845 C CA . LEU A 1 114 ? 20.548 -3.591 -5.474 1.00 94.00 114 LEU A CA 1
ATOM 846 C C . LEU A 1 114 ? 20.446 -4.265 -6.847 1.00 94.00 114 LEU A C 1
ATOM 848 O O . LEU A 1 114 ? 21.435 -4.335 -7.569 1.00 94.00 114 LEU A O 1
ATOM 852 N N . VAL A 1 115 ? 19.247 -4.714 -7.230 1.00 91.31 115 VAL A N 1
ATOM 853 C CA . VAL A 1 115 ? 19.019 -5.416 -8.500 1.00 91.31 115 VAL A CA 1
ATOM 854 C C . VAL A 1 115 ? 19.306 -4.500 -9.684 1.00 91.31 115 VAL A C 1
ATOM 856 O O . VAL A 1 115 ? 20.006 -4.907 -10.603 1.00 91.31 115 VAL A O 1
ATOM 859 N N . THR A 1 116 ? 18.827 -3.253 -9.658 1.00 90.62 116 THR A N 1
ATOM 860 C CA . THR A 1 116 ? 19.078 -2.289 -10.744 1.00 90.62 116 THR A CA 1
ATOM 861 C C . THR A 1 116 ? 20.537 -1.853 -10.875 1.00 90.62 116 THR A C 1
ATOM 863 O O . THR A 1 116 ? 20.909 -1.343 -11.928 1.00 90.62 116 THR A O 1
ATOM 866 N N . GLY A 1 117 ? 21.363 -2.062 -9.846 1.00 87.38 117 GLY A N 1
ATOM 867 C CA . GLY A 1 117 ? 22.806 -1.825 -9.900 1.00 87.38 117 GLY A CA 1
ATOM 868 C C . GLY A 1 117 ? 23.609 -2.963 -10.539 1.00 87.38 117 GLY A C 1
ATOM 869 O O . GLY A 1 117 ? 24.794 -2.781 -10.809 1.00 87.38 117 GLY A O 1
ATOM 870 N N . LEU A 1 118 ? 22.999 -4.130 -10.786 1.00 89.19 118 LEU A N 1
ATOM 871 C CA . LEU A 1 118 ? 23.689 -5.278 -11.375 1.00 89.19 118 LEU A CA 1
ATOM 872 C C . LEU A 1 118 ? 23.851 -5.124 -12.901 1.00 89.19 118 LEU A C 1
ATOM 874 O O . LEU A 1 118 ? 22.909 -4.699 -13.587 1.00 89.19 118 LEU A O 1
ATOM 878 N N . PRO A 1 119 ? 25.012 -5.517 -13.463 1.00 80.44 119 PRO A N 1
ATOM 879 C CA . PRO A 1 119 ? 25.218 -5.532 -14.906 1.00 80.44 119 PRO A CA 1
ATOM 880 C C . PRO A 1 119 ? 24.277 -6.549 -15.571 1.00 80.44 119 PRO A C 1
ATOM 882 O O . PRO A 1 119 ? 24.139 -7.676 -15.104 1.00 80.44 119 PRO A O 1
ATOM 885 N N . GLY A 1 120 ? 23.627 -6.150 -16.670 1.00 78.62 120 GLY A N 1
ATOM 886 C CA . GLY A 1 120 ? 22.681 -6.999 -17.412 1.00 78.62 120 GLY A CA 1
ATOM 887 C C . GLY A 1 120 ? 21.197 -6.741 -17.122 1.00 78.62 120 GLY A C 1
ATOM 888 O O . GLY A 1 120 ? 20.339 -7.454 -17.641 1.00 78.62 120 GLY A O 1
ATOM 889 N N . THR A 1 121 ? 20.859 -5.715 -16.338 1.00 81.19 121 THR A N 1
ATOM 890 C CA . THR A 1 121 ? 19.462 -5.308 -16.147 1.00 81.19 121 THR A CA 1
ATOM 891 C C . THR A 1 121 ? 18.900 -4.606 -17.387 1.00 81.19 121 THR A C 1
ATOM 893 O O . THR A 1 121 ? 19.308 -3.507 -17.747 1.00 81.19 121 THR A O 1
ATOM 896 N N . LEU A 1 122 ? 17.936 -5.257 -18.048 1.00 68.94 122 LEU A N 1
ATOM 897 C CA . LEU A 1 122 ? 17.388 -4.822 -19.340 1.00 68.94 122 LEU A CA 1
ATOM 898 C C . LEU A 1 122 ? 16.481 -3.580 -19.258 1.00 68.94 122 LEU A C 1
ATOM 900 O O . LEU A 1 122 ? 16.294 -2.917 -20.273 1.00 68.94 122 LEU A O 1
ATOM 904 N N . ASP A 1 123 ? 15.940 -3.241 -18.078 1.00 82.94 123 ASP A N 1
ATOM 905 C CA . ASP A 1 123 ? 15.169 -2.002 -17.875 1.00 82.94 123 ASP A CA 1
ATOM 906 C C . ASP A 1 123 ? 15.044 -1.596 -16.383 1.00 82.94 123 ASP A C 1
ATOM 908 O O . ASP A 1 123 ? 14.057 -1.916 -15.702 1.00 82.94 123 ASP A O 1
ATOM 912 N N . PRO A 1 124 ? 16.034 -0.866 -15.837 1.00 84.31 124 PRO A N 1
ATOM 913 C CA . PRO A 1 124 ? 16.001 -0.370 -14.459 1.00 84.31 124 PRO A CA 1
ATOM 914 C C . PRO A 1 124 ? 14.867 0.620 -14.164 1.00 84.31 124 PRO A C 1
ATOM 916 O O . PRO A 1 124 ? 14.460 0.790 -13.011 1.00 84.31 124 PRO A O 1
ATOM 919 N N . ALA A 1 125 ? 14.382 1.344 -15.176 1.00 84.00 125 ALA A N 1
ATOM 920 C CA . ALA A 1 125 ? 13.338 2.348 -15.002 1.00 84.00 125 ALA A CA 1
ATOM 921 C C . ALA A 1 125 ? 11.964 1.686 -14.853 1.00 84.00 125 ALA A C 1
ATOM 923 O O . ALA A 1 125 ? 11.221 2.030 -13.929 1.00 84.00 125 ALA A O 1
ATOM 924 N N . ALA A 1 126 ? 11.660 0.687 -15.686 1.00 84.56 126 ALA A N 1
ATOM 925 C CA . ALA A 1 126 ? 10.413 -0.063 -15.579 1.00 84.56 126 ALA A CA 1
ATOM 926 C C . ALA A 1 126 ? 10.302 -0.827 -14.256 1.00 84.56 126 ALA A C 1
ATOM 928 O O . ALA A 1 126 ? 9.236 -0.807 -13.639 1.00 84.56 126 ALA A O 1
ATOM 929 N N . LEU A 1 127 ? 11.390 -1.448 -13.780 1.00 87.25 127 LEU A N 1
ATOM 930 C CA . LEU A 1 127 ? 11.377 -2.172 -12.505 1.00 87.25 127 LEU A CA 1
ATOM 931 C C . LEU A 1 127 ? 11.074 -1.236 -11.325 1.00 87.25 127 LEU A C 1
ATOM 933 O O . LEU A 1 127 ? 10.199 -1.539 -10.514 1.00 87.25 127 LEU A O 1
ATOM 937 N N . ARG A 1 128 ? 11.726 -0.064 -11.279 1.00 89.19 128 ARG A N 1
ATOM 938 C CA . ARG A 1 128 ? 11.461 0.974 -10.266 1.00 89.19 128 ARG A CA 1
ATOM 939 C C . ARG A 1 128 ? 10.025 1.494 -10.332 1.00 89.19 128 ARG A C 1
ATOM 941 O O . ARG A 1 128 ? 9.377 1.653 -9.297 1.00 89.19 128 ARG A O 1
ATOM 948 N N . GLY A 1 129 ? 9.515 1.732 -11.541 1.00 88.56 129 GLY A N 1
ATOM 949 C CA . GLY A 1 129 ? 8.136 2.171 -11.756 1.00 88.56 129 GLY A CA 1
ATOM 950 C C . GLY A 1 129 ? 7.111 1.139 -11.280 1.00 88.56 129 GLY A C 1
ATOM 951 O O . GLY A 1 129 ? 6.141 1.497 -10.610 1.00 88.56 129 GLY A O 1
ATOM 952 N N . LEU A 1 130 ? 7.345 -0.144 -11.567 1.00 89.19 130 LEU A N 1
ATOM 953 C CA . LEU A 1 130 ? 6.487 -1.241 -11.123 1.00 89.19 130 LEU A CA 1
ATOM 954 C C . LEU A 1 130 ? 6.484 -1.368 -9.596 1.00 89.19 130 LEU A C 1
ATOM 956 O O . LEU A 1 130 ? 5.410 -1.390 -8.993 1.00 89.19 130 LEU A O 1
ATOM 960 N N . SER A 1 131 ? 7.660 -1.384 -8.962 1.00 90.38 131 SER A N 1
ATOM 961 C CA . SER A 1 131 ? 7.764 -1.478 -7.501 1.00 90.38 131 SER A CA 1
ATOM 962 C C . SER A 1 131 ? 7.098 -0.299 -6.794 1.00 90.38 131 SER A C 1
ATOM 964 O O . SER A 1 131 ? 6.410 -0.490 -5.795 1.00 90.38 131 SER A O 1
ATOM 966 N N . ALA A 1 132 ? 7.239 0.917 -7.335 1.00 91.50 132 ALA A N 1
ATOM 967 C CA . ALA A 1 132 ? 6.606 2.103 -6.769 1.00 91.50 132 ALA A CA 1
ATOM 968 C C . ALA A 1 132 ? 5.075 1.997 -6.800 1.00 91.50 132 ALA A C 1
ATOM 970 O O . ALA A 1 132 ? 4.426 2.269 -5.793 1.00 91.50 132 ALA A O 1
ATOM 971 N N . ARG A 1 133 ? 4.496 1.546 -7.923 1.00 91.12 133 ARG A N 1
ATOM 972 C CA . ARG A 1 133 ? 3.043 1.334 -8.045 1.00 91.12 133 ARG A CA 1
ATOM 973 C C . ARG A 1 133 ? 2.543 0.285 -7.059 1.00 91.12 133 ARG A C 1
ATOM 975 O O . ARG A 1 133 ? 1.555 0.537 -6.382 1.00 91.12 133 ARG A O 1
ATOM 982 N N . VAL A 1 134 ? 3.249 -0.843 -6.940 1.00 91.56 134 VAL A N 1
ATOM 983 C CA . VAL A 1 134 ? 2.911 -1.914 -5.988 1.00 91.56 134 VAL A CA 1
ATOM 984 C C . VAL A 1 134 ? 2.887 -1.378 -4.557 1.00 91.56 134 VAL A C 1
ATOM 986 O O . VAL A 1 134 ? 1.879 -1.547 -3.871 1.00 91.56 134 VAL A O 1
ATOM 989 N N . CYS A 1 135 ? 3.933 -0.668 -4.125 1.00 93.06 135 CYS A N 1
ATOM 990 C CA . CYS A 1 135 ? 3.982 -0.056 -2.794 1.00 93.06 135 CYS A CA 1
ATOM 991 C C . CYS A 1 135 ? 2.857 0.970 -2.589 1.00 93.06 135 CYS A C 1
ATOM 993 O O . CYS A 1 135 ? 2.191 0.954 -1.553 1.00 93.06 135 CYS A O 1
ATOM 995 N N . LEU A 1 136 ? 2.611 1.823 -3.590 1.00 93.00 136 LEU A N 1
ATOM 996 C CA . LEU A 1 136 ? 1.576 2.855 -3.540 1.00 93.00 136 LEU A CA 1
ATOM 997 C C . LEU A 1 136 ? 0.169 2.260 -3.431 1.00 93.00 136 LEU A C 1
ATOM 999 O O . LEU A 1 136 ? -0.688 2.872 -2.808 1.00 93.00 136 LEU A O 1
ATOM 1003 N N . THR A 1 137 ? -0.077 1.077 -3.997 1.00 92.94 137 THR A N 1
ATOM 1004 C CA . THR A 1 137 ? -1.363 0.377 -3.855 1.00 92.94 137 THR A CA 1
ATOM 1005 C C . THR A 1 137 ? -1.462 -0.457 -2.582 1.00 92.94 137 THR A C 1
ATOM 1007 O O . THR A 1 137 ? -2.512 -0.476 -1.945 1.00 92.94 137 THR A O 1
ATOM 1010 N N . LEU A 1 138 ? -0.382 -1.134 -2.183 1.00 92.56 138 LEU A N 1
ATOM 1011 C CA . LEU A 1 138 ? -0.396 -2.108 -1.091 1.00 92.56 138 LEU A CA 1
ATOM 1012 C C . LEU A 1 138 ? -0.553 -1.438 0.278 1.00 92.56 138 LEU A C 1
ATOM 1014 O O . LEU A 1 138 ? -1.345 -1.904 1.092 1.00 92.56 138 LEU A O 1
ATOM 1018 N N . VAL A 1 139 ? 0.158 -0.334 0.530 1.00 93.44 139 VAL A N 1
ATOM 1019 C CA . VAL A 1 139 ? 0.112 0.375 1.822 1.00 93.44 139 VAL A CA 1
ATOM 1020 C C . VAL A 1 139 ? -1.286 0.921 2.149 1.00 93.44 139 VAL A C 1
ATOM 1022 O O . VAL A 1 139 ? -1.812 0.571 3.206 1.00 93.44 139 VAL A O 1
ATOM 1025 N N . PRO A 1 140 ? -1.947 1.728 1.294 1.00 94.38 140 PRO A N 1
ATOM 1026 C CA . PRO A 1 140 ? -3.291 2.209 1.606 1.00 94.38 140 PRO A CA 1
ATOM 1027 C C . PRO A 1 140 ? -4.302 1.063 1.673 1.00 94.38 140 PRO A C 1
ATOM 1029 O O . PRO A 1 140 ? -5.181 1.083 2.531 1.00 94.38 140 PRO A O 1
ATOM 1032 N N . ALA A 1 141 ? -4.158 0.034 0.833 1.00 94.25 141 ALA A N 1
ATOM 1033 C CA . ALA A 1 141 ? -5.022 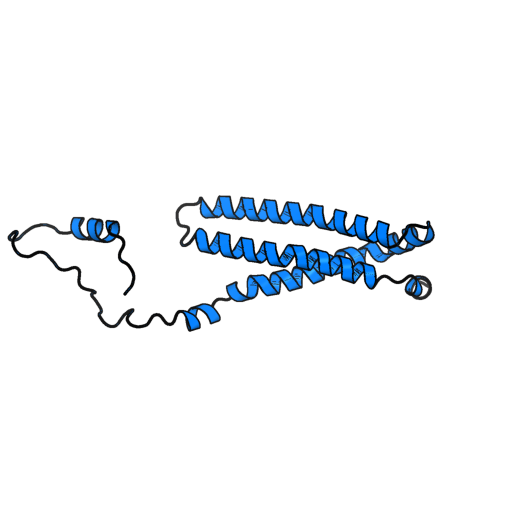-1.136 0.884 1.00 94.25 141 ALA A CA 1
ATOM 1034 C C . ALA A 1 141 ? -4.884 -1.919 2.201 1.00 94.25 141 ALA A C 1
ATOM 1036 O O . ALA A 1 141 ? -5.890 -2.339 2.772 1.00 94.25 141 ALA A O 1
ATOM 1037 N N . LEU A 1 142 ? -3.665 -2.054 2.728 1.00 95.19 142 LEU A N 1
ATOM 1038 C CA . LEU A 1 142 ? -3.405 -2.624 4.051 1.00 95.19 142 LEU A CA 1
ATOM 1039 C C . LEU A 1 142 ? -4.133 -1.838 5.144 1.00 95.19 142 LEU A C 1
ATOM 1041 O O . LEU A 1 142 ? -4.856 -2.430 5.946 1.00 95.19 142 LEU A O 1
ATOM 1045 N N . LEU A 1 143 ? -3.998 -0.509 5.146 1.00 94.38 143 LEU A N 1
ATOM 1046 C CA . LEU A 1 143 ? -4.666 0.355 6.124 1.00 94.38 143 LEU A CA 1
ATOM 1047 C C . LEU A 1 143 ? -6.195 0.252 6.020 1.00 94.38 143 LEU A C 1
ATOM 1049 O O . LEU A 1 143 ? -6.873 0.138 7.041 1.00 94.38 143 LEU A O 1
ATOM 1053 N N . LEU A 1 144 ? -6.743 0.207 4.803 1.00 94.75 144 LEU A N 1
ATOM 1054 C CA . LEU A 1 144 ? -8.171 -0.034 4.573 1.00 94.75 144 LEU A CA 1
ATOM 1055 C C . LEU A 1 144 ? -8.615 -1.402 5.107 1.00 94.75 144 LEU A C 1
ATOM 1057 O O . LEU A 1 144 ? -9.678 -1.501 5.725 1.00 94.75 144 LEU A O 1
ATOM 1061 N N . GLY A 1 145 ? -7.803 -2.445 4.926 1.00 92.19 145 GLY A N 1
ATOM 1062 C CA . GLY A 1 145 ? -8.041 -3.774 5.491 1.00 92.19 145 GLY A CA 1
ATOM 1063 C C . GLY A 1 145 ? -8.104 -3.756 7.018 1.00 92.19 145 GLY A C 1
ATOM 1064 O O . GLY A 1 145 ? -9.028 -4.322 7.606 1.00 92.19 145 GLY A O 1
ATOM 1065 N N . VAL A 1 146 ? -7.179 -3.038 7.661 1.00 92.25 146 VAL A N 1
ATOM 1066 C CA . VAL A 1 146 ? -7.145 -2.857 9.121 1.00 92.25 146 VAL A CA 1
ATOM 1067 C C . VAL A 1 146 ? -8.378 -2.103 9.616 1.00 92.25 146 VAL A C 1
ATOM 1069 O O . VAL A 1 146 ? -9.048 -2.569 10.538 1.00 92.25 146 VAL A O 1
ATOM 1072 N N . ILE A 1 147 ? -8.735 -0.981 8.985 1.00 91.25 147 ILE A N 1
ATOM 1073 C CA . ILE A 1 147 ? -9.926 -0.192 9.346 1.00 91.25 147 ILE A CA 1
ATOM 1074 C C . ILE A 1 147 ? -11.188 -1.048 9.209 1.00 91.25 147 ILE A C 1
ATOM 1076 O O . ILE A 1 147 ? -12.011 -1.104 10.123 1.00 91.25 147 ILE A O 1
ATOM 1080 N N . THR A 1 148 ? -11.317 -1.777 8.101 1.00 90.00 148 THR A N 1
ATOM 1081 C CA . THR A 1 148 ? -12.453 -2.676 7.856 1.00 90.00 148 THR A CA 1
ATOM 1082 C C . THR A 1 148 ? -12.511 -3.793 8.903 1.00 90.00 148 THR A C 1
ATOM 1084 O O . THR A 1 148 ? -13.575 -4.094 9.451 1.00 90.00 148 THR A O 1
ATOM 1087 N N . GLY A 1 149 ? -11.365 -4.381 9.256 1.00 86.94 149 GLY A N 1
ATOM 1088 C CA . GLY A 1 149 ? -11.253 -5.362 10.338 1.00 86.94 149 GLY A CA 1
ATOM 1089 C C . GLY A 1 149 ? -11.686 -4.792 11.690 1.00 86.94 149 GLY A C 1
ATOM 1090 O O . GLY A 1 149 ? -12.433 -5.431 12.434 1.00 86.94 149 GLY A O 1
ATOM 1091 N N . ALA A 1 150 ? -11.276 -3.564 12.001 1.00 86.12 150 ALA A N 1
ATOM 1092 C CA . ALA A 1 150 ? -11.621 -2.911 13.256 1.00 86.12 150 ALA A CA 1
ATOM 1093 C C . ALA A 1 150 ? -13.125 -2.589 13.337 1.00 86.12 150 ALA A C 1
ATOM 1095 O O . ALA A 1 150 ? -13.766 -2.895 14.342 1.00 86.12 150 ALA A O 1
ATOM 1096 N N . LEU A 1 151 ? -13.720 -2.068 12.258 1.00 84.56 151 LEU A N 1
ATOM 1097 C CA . LEU A 1 151 ? -15.152 -1.741 12.182 1.00 84.56 151 LEU A CA 1
ATOM 1098 C C . LEU A 1 151 ? -16.061 -2.979 12.225 1.00 84.56 151 LEU A C 1
ATOM 1100 O O . LEU A 1 151 ? -17.163 -2.932 12.779 1.00 84.56 151 LEU A O 1
ATOM 1104 N N . THR A 1 152 ? -15.609 -4.100 11.658 1.00 83.75 152 THR A N 1
ATOM 1105 C CA . THR A 1 152 ? -16.344 -5.377 11.710 1.00 83.75 152 THR A CA 1
ATOM 1106 C C . THR A 1 152 ? -16.262 -6.054 13.081 1.00 83.75 152 THR A C 1
ATOM 1108 O O . THR A 1 152 ? -17.075 -6.929 13.394 1.00 83.75 152 THR A O 1
ATOM 1111 N N . THR A 1 153 ? -15.341 -5.626 13.946 1.00 72.50 153 THR A N 1
ATOM 1112 C CA . THR A 1 153 ? -15.195 -6.148 15.307 1.00 72.50 153 THR A CA 1
ATOM 1113 C C . THR A 1 153 ? -16.207 -5.471 16.239 1.00 72.50 153 THR A C 1
ATOM 1115 O O . THR A 1 153 ? -15.960 -4.408 16.806 1.00 72.50 153 THR A O 1
ATOM 1118 N N . ARG A 1 154 ? -17.391 -6.084 16.393 1.00 63.84 154 ARG A N 1
ATOM 1119 C CA . ARG A 1 154 ? -18.453 -5.626 17.311 1.00 63.84 154 ARG A CA 1
ATOM 1120 C C . ARG A 1 154 ? -18.518 -6.479 18.582 1.00 63.84 154 ARG A C 1
ATOM 1122 O O . ARG A 1 154 ? -18.538 -7.706 18.508 1.00 63.84 154 ARG A O 1
ATOM 1129 N N . GLU A 1 155 ? -18.695 -5.823 19.731 1.00 56.75 155 GLU A N 1
ATOM 1130 C CA . GLU A 1 155 ? -18.927 -6.434 21.060 1.00 56.75 155 GLU A CA 1
ATOM 1131 C C . GLU A 1 155 ? -20.044 -7.482 21.080 1.00 56.75 155 GLU A C 1
ATOM 1133 O O . GLU A 1 155 ? -19.978 -8.449 21.827 1.00 56.75 155 GLU A O 1
ATOM 1138 N N . LYS A 1 156 ? -21.041 -7.358 20.199 1.00 52.97 156 LYS A N 1
ATOM 1139 C CA . LYS A 1 156 ? -22.189 -8.279 20.089 1.00 52.97 156 LYS A CA 1
ATOM 1140 C C . LYS A 1 156 ? -21.787 -9.737 19.795 1.00 52.97 156 LYS A C 1
ATOM 1142 O O . LYS A 1 156 ? -22.602 -10.642 19.943 1.00 52.97 156 LYS A O 1
ATOM 1147 N N . HIS A 1 157 ? -20.540 -9.974 19.384 1.00 51.81 157 HIS A N 1
ATOM 1148 C CA . HIS A 1 157 ? -19.988 -11.309 19.158 1.00 51.81 157 HIS A CA 1
ATOM 1149 C C . HIS A 1 157 ? -19.373 -11.954 20.411 1.00 51.81 157 HIS A C 1
ATOM 1151 O O . HIS A 1 157 ? -19.103 -13.153 20.355 1.00 51.81 157 HIS A O 1
ATOM 1157 N N . LEU A 1 158 ? -19.199 -11.229 21.529 1.00 54.38 158 LEU A N 1
ATOM 1158 C CA . LEU A 1 158 ? -18.647 -11.779 22.779 1.00 54.38 158 LEU A CA 1
ATOM 1159 C C . LEU A 1 158 ? -19.476 -12.974 23.274 1.00 54.38 158 LEU A C 1
ATOM 1161 O O . LEU A 1 158 ? -18.942 -14.064 23.452 1.00 54.38 158 LEU A O 1
ATOM 1165 N N . PHE A 1 159 ? -20.798 -12.814 23.398 1.00 52.56 159 PHE A N 1
ATOM 1166 C CA . PHE A 1 159 ? -21.676 -13.883 23.892 1.00 52.56 159 PHE A CA 1
ATOM 1167 C C . PHE A 1 159 ? -21.743 -15.095 22.957 1.00 52.56 159 PHE A C 1
ATOM 1169 O O . PHE A 1 159 ? -21.825 -16.230 23.419 1.00 52.56 159 PHE A O 1
ATOM 1176 N N . ARG A 1 160 ? -21.668 -14.885 21.636 1.00 54.69 160 ARG A N 1
ATOM 1177 C CA . ARG A 1 160 ? -21.698 -15.987 20.662 1.00 54.69 160 ARG A CA 1
ATOM 1178 C C . ARG A 1 160 ? -20.362 -16.739 20.601 1.00 54.69 160 ARG A C 1
ATOM 1180 O O . ARG A 1 160 ? -20.374 -17.944 20.380 1.00 54.69 160 ARG A O 1
ATOM 1187 N N . TYR A 1 161 ? -19.233 -16.065 20.835 1.00 53.16 161 TYR A N 1
ATOM 1188 C CA . TYR A 1 161 ? -17.916 -16.711 20.876 1.00 53.16 161 TYR A CA 1
ATOM 1189 C C . TYR A 1 161 ? -17.664 -17.481 22.171 1.00 53.16 161 TYR A C 1
ATOM 1191 O O . TYR A 1 161 ? -17.080 -18.559 22.106 1.00 53.16 161 TYR A O 1
ATOM 1199 N N . PHE A 1 162 ? -18.138 -16.982 23.318 1.00 56.53 162 PHE A N 1
ATOM 1200 C CA . PHE A 1 162 ? -18.105 -17.758 24.563 1.00 56.53 162 PHE A CA 1
ATOM 1201 C C . PHE A 1 162 ? -18.984 -19.014 24.466 1.00 56.53 162 PHE A C 1
ATOM 1203 O O . PHE A 1 162 ? -18.568 -20.082 24.902 1.00 56.53 162 PHE A O 1
ATOM 1210 N N . LYS A 1 163 ? -20.142 -18.923 23.797 1.00 49.66 163 LYS A N 1
ATOM 1211 C CA . LYS A 1 163 ? -21.057 -20.060 23.606 1.00 49.66 163 LYS A CA 1
ATOM 1212 C C . LYS A 1 163 ? -20.555 -21.125 22.620 1.00 49.66 163 LYS A C 1
ATOM 1214 O O . LYS A 1 163 ? -21.005 -22.255 22.692 1.00 49.66 163 LYS A O 1
ATOM 1219 N N . ALA A 1 164 ? -19.636 -20.791 21.714 1.00 52.94 164 ALA A N 1
ATOM 1220 C CA . ALA A 1 164 ? -19.045 -21.755 20.778 1.00 52.94 164 ALA A CA 1
ATOM 1221 C C . ALA A 1 164 ? -17.836 -22.516 21.363 1.00 52.94 164 ALA A C 1
ATOM 1223 O O . ALA A 1 164 ? -17.185 -23.272 20.646 1.00 52.94 164 ALA A O 1
ATOM 1224 N N . ARG A 1 165 ? -17.494 -22.267 22.636 1.00 50.81 165 ARG A N 1
ATOM 1225 C CA . ARG A 1 165 ? -16.338 -22.854 23.329 1.00 50.81 165 ARG A CA 1
ATOM 1226 C C . ARG A 1 165 ? -16.726 -23.745 24.518 1.00 50.81 165 ARG A C 1
ATOM 1228 O O . ARG A 1 165 ? -15.839 -24.120 25.278 1.00 50.81 165 ARG A O 1
ATOM 1235 N N . THR A 1 166 ? -18.018 -24.035 24.689 1.00 44.94 166 THR A N 1
ATOM 1236 C CA . THR A 1 166 ? -18.555 -25.058 25.607 1.00 44.94 166 THR A CA 1
ATOM 1237 C C . THR A 1 166 ? -19.154 -26.171 24.766 1.00 44.94 166 THR A C 1
ATOM 1239 O O . THR A 1 166 ? -18.922 -27.344 25.112 1.00 44.94 166 THR A O 1
#

Nearest PDB structures (foldseek):
  6kmw-assembly1_aL  TM=4.993E-01  e=1.764E+00  Halomicronema hongdechloris C2206
  8vu3-assembly1_l  TM=4.570E-01  e=1.671E+00  Parathermosynechococcus lividus
  7blx-assembly1_L  TM=4.974E-01  e=2.440E+00  Chlamydomonas reinhardtii

Solvent-accessible surface area (backbone atoms only — not comparable to full-atom values): 9757 Å² total; per-residue (Å²): 120,81,87,74,57,71,70,59,61,53,57,65,53,71,73,58,79,88,82,77,73,97,82,70,80,82,74,92,67,73,93,50,84,68,75,62,72,71,77,65,58,69,61,61,50,76,69,37,75,72,67,53,46,35,62,51,32,21,54,50,17,25,51,51,22,22,47,61,39,61,73,43,46,65,63,56,50,52,43,45,73,72,67,51,53,70,67,62,52,48,52,51,53,50,52,62,51,44,55,61,47,52,51,51,50,51,52,51,51,52,52,50,52,56,55,55,68,41,92,85,60,92,53,55,65,61,54,52,54,52,53,50,46,27,51,65,32,20,53,59,25,20,52,51,13,32,52,52,30,52,71,70,63,54,76,84,48,54,67,58,56,60,62,74,74,116

Organism: NCBI:txid76635

Secondary structure (DSSP, 8-state):
-PPPPHHHHHHHHHT----S-TT-------S-SSTTS---HHHHHHT-GGGGHHHHHHHHHHHHHHHHHHHTHHHHHHHHHTT--HHHHHHHHHHHHHHHHHHHHHHHHHHHHHHHTSTT-S-HHHHHHHHHHHHHHHHHHHHHHHHHHHHH--GGGHHHHHHTT-